Protein AF-Q8H0R9-F1 (afdb_monomer_lite)

Organism: Cynara cardunculus (NCBI:txid4265)

InterPro domains:
  IPR007856 Saposin-like type B, region 1 [PF05184] (68-104)
  IPR008138 Saposin B type, region 2 [PF03489] (5-38)
  IPR008139 Saposin B type domain [PS50015] (2-42)
  IPR008139 Saposin B type domain [PS50015] (65-107)
  IPR008373 Saposin [PR01797] (14-32)
  IPR008373 Saposin [PR01797] (66-88)
  IPR008373 Saposin [PR01797] (98-107)
  IPR011001 Saposin-like [SSF47862] (3-104)
  IPR051428 Sphingolipid Activators and Surfactant Proteins [PTHR11480] (3-104)

Struc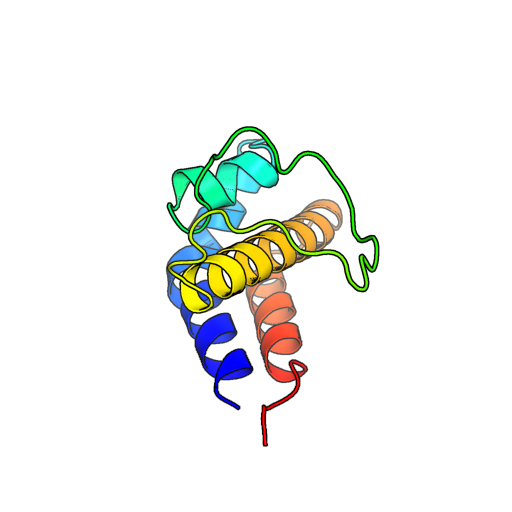ture (mmCIF, N/CA/C/O backbone):
data_AF-Q8H0R9-F1
#
_entry.id   AF-Q8H0R9-F1
#
loop_
_atom_site.group_PDB
_atom_site.id
_atom_site.type_symbol
_atom_site.label_atom_id
_atom_site.label_alt_id
_atom_site.label_comp_id
_atom_site.label_asym_id
_atom_site.label_entity_id
_atom_site.label_seq_id
_atom_site.pdbx_PDB_ins_code
_atom_site.Cartn_x
_atom_site.Cartn_y
_atom_site.Cartn_z
_atom_site.occupancy
_atom_site.B_iso_or_equiv
_atom_site.auth_seq_id
_atom_site.auth_comp_id
_atom_site.auth_asym_id
_atom_site.auth_atom_id
_atom_site.pdbx_PDB_model_num
ATOM 1 N N . GLY A 1 1 ? 15.433 -9.641 2.681 1.00 72.69 1 GLY A N 1
ATOM 2 C CA . GLY A 1 1 ? 16.256 -9.351 1.487 1.00 72.69 1 GLY A CA 1
ATOM 3 C C . GLY A 1 1 ? 16.029 -7.934 1.012 1.00 72.69 1 GLY A C 1
ATOM 4 O O . GLY A 1 1 ? 15.161 -7.266 1.564 1.00 72.69 1 GLY A O 1
ATOM 5 N N . VAL A 1 2 ? 16.779 -7.493 -0.003 1.00 79.25 2 VAL A N 1
ATOM 6 C CA . VAL A 1 2 ? 16.732 -6.112 -0.534 1.00 79.25 2 VAL A CA 1
ATOM 7 C C . VAL A 1 2 ? 15.305 -5.699 -0.922 1.00 79.25 2 VAL A C 1
ATOM 9 O O . VAL A 1 2 ? 14.844 -4.640 -0.509 1.00 79.25 2 VAL A O 1
ATOM 12 N N . MET A 1 3 ? 14.560 -6.600 -1.571 1.00 77.25 3 MET A N 1
ATOM 13 C CA . MET A 1 3 ? 13.159 -6.379 -1.963 1.00 77.25 3 MET A CA 1
ATOM 14 C C . MET A 1 3 ? 12.221 -6.119 -0.789 1.00 77.25 3 MET A C 1
ATOM 16 O O . MET A 1 3 ? 11.382 -5.225 -0.827 1.00 77.25 3 MET A O 1
ATOM 20 N N . SER A 1 4 ? 12.393 -6.874 0.295 1.00 85.81 4 SER A N 1
ATOM 21 C CA . SER A 1 4 ? 11.608 -6.681 1.514 1.00 85.81 4 SER A CA 1
ATOM 22 C C . SER A 1 4 ? 11.881 -5.305 2.124 1.00 85.81 4 SER A C 1
ATOM 24 O O . SER A 1 4 ? 10.946 -4.591 2.468 1.00 85.81 4 SER A O 1
ATOM 26 N N . GLN A 1 5 ? 13.149 -4.882 2.182 1.00 86.56 5 GLN A N 1
ATOM 27 C CA . GLN A 1 5 ? 13.520 -3.567 2.715 1.00 86.56 5 GLN A CA 1
ATOM 28 C C . GLN A 1 5 ? 12.981 -2.414 1.864 1.00 86.56 5 GLN A C 1
ATOM 30 O O . GLN A 1 5 ? 12.517 -1.416 2.413 1.00 86.56 5 GLN A O 1
ATOM 35 N N . GLN A 1 6 ? 13.014 -2.547 0.539 1.00 82.44 6 GLN A N 1
ATOM 36 C CA . GLN A 1 6 ? 12.460 -1.546 -0.370 1.00 82.44 6 GLN A CA 1
ATOM 37 C C . GLN A 1 6 ? 10.936 -1.444 -0.243 1.00 82.44 6 GLN A C 1
ATOM 39 O O . GLN A 1 6 ? 10.415 -0.334 -0.164 1.00 82.44 6 GLN A O 1
ATOM 44 N N . CYS A 1 7 ? 10.239 -2.578 -0.131 1.00 87.50 7 CYS A N 1
ATOM 45 C CA . CYS A 1 7 ? 8.800 -2.606 0.125 1.00 87.50 7 CYS A CA 1
ATOM 46 C C . CYS A 1 7 ? 8.455 -1.928 1.456 1.00 87.50 7 CYS A C 1
ATOM 48 O O . CYS A 1 7 ? 7.622 -1.026 1.470 1.00 87.50 7 CYS A O 1
ATOM 50 N N . LYS A 1 8 ? 9.150 -2.272 2.550 1.00 89.75 8 LYS A N 1
ATOM 51 C CA . LYS A 1 8 ? 8.944 -1.618 3.855 1.00 89.75 8 LYS A CA 1
ATOM 52 C C . LYS A 1 8 ? 9.191 -0.113 3.781 1.00 89.75 8 LYS A C 1
ATOM 54 O O . LYS A 1 8 ? 8.360 0.667 4.217 1.00 89.75 8 LYS A O 1
ATOM 59 N N . SER A 1 9 ? 10.267 0.301 3.112 1.00 88.94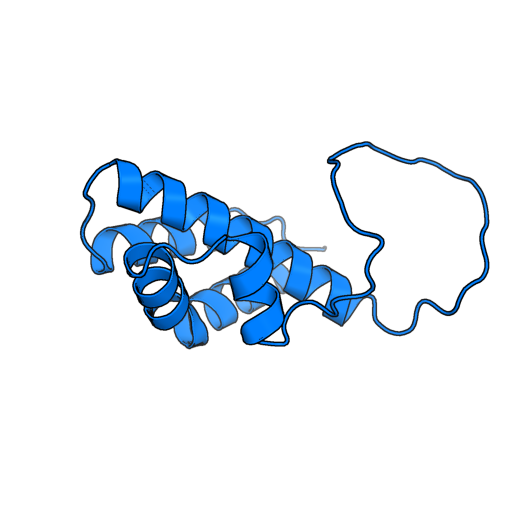 9 SER A N 1
ATOM 60 C CA . SER A 1 9 ? 10.582 1.724 2.920 1.00 88.94 9 SER A CA 1
ATOM 61 C C . SER A 1 9 ? 9.503 2.470 2.127 1.00 88.94 9 SER A C 1
ATOM 63 O O . SER A 1 9 ? 9.288 3.658 2.358 1.00 88.94 9 SER A O 1
ATOM 65 N N . LEU A 1 10 ? 8.844 1.799 1.178 1.00 87.00 10 LEU A N 1
ATOM 66 C CA . LEU A 1 10 ? 7.710 2.350 0.442 1.00 87.00 10 LEU A CA 1
ATOM 67 C C . LEU A 1 10 ? 6.483 2.457 1.352 1.00 87.00 10 LEU A C 1
ATOM 69 O O . LEU A 1 10 ? 5.878 3.519 1.412 1.00 87.00 10 LEU A O 1
ATOM 73 N N . VAL A 1 11 ? 6.146 1.407 2.102 1.00 90.88 11 VAL A N 1
ATOM 74 C CA . VAL A 1 11 ? 5.013 1.420 3.045 1.00 90.88 11 VAL A CA 1
ATOM 75 C C . VAL A 1 11 ? 5.187 2.505 4.109 1.00 90.88 11 VAL A C 1
ATOM 77 O O . VAL A 1 11 ? 4.255 3.267 4.350 1.00 90.88 11 VAL A O 1
ATOM 80 N N . ASP A 1 12 ? 6.385 2.637 4.671 1.00 91.06 12 ASP A N 1
ATOM 81 C CA . ASP A 1 12 ? 6.685 3.607 5.725 1.00 91.06 12 ASP A CA 1
ATOM 82 C C . ASP A 1 12 ? 6.606 5.055 5.223 1.00 91.06 12 ASP A C 1
ATOM 84 O O . ASP A 1 12 ? 6.084 5.930 5.912 1.00 91.06 12 ASP A O 1
ATOM 88 N N . GLN A 1 13 ? 7.112 5.329 4.016 1.00 89.81 13 GLN A N 1
ATOM 89 C CA . GLN A 1 13 ? 7.122 6.689 3.462 1.00 89.81 13 GLN A CA 1
ATOM 90 C C . GLN A 1 13 ? 5.792 7.090 2.828 1.00 89.81 13 GLN A C 1
ATOM 92 O O . GLN A 1 13 ? 5.426 8.264 2.847 1.00 89.81 13 GLN A O 1
ATOM 97 N N . TYR A 1 14 ? 5.096 6.132 2.222 1.00 91.06 14 TYR A N 1
ATOM 98 C CA . TYR A 1 14 ? 4.017 6.406 1.283 1.00 91.06 14 TYR A CA 1
ATOM 99 C C . TYR A 1 14 ? 2.689 5.759 1.664 1.00 91.06 14 TYR A C 1
ATOM 101 O O . TYR A 1 14 ? 1.656 6.188 1.155 1.00 91.06 14 TYR A O 1
ATOM 109 N N . GLY A 1 15 ? 2.680 4.774 2.566 1.00 91.56 15 GLY A N 1
ATOM 110 C CA . GLY A 1 15 ? 1.496 3.974 2.878 1.00 91.56 15 GLY A CA 1
ATOM 111 C C . GLY A 1 15 ? 0.311 4.805 3.356 1.00 91.56 15 GLY A C 1
ATOM 112 O O . GLY A 1 15 ? -0.802 4.608 2.878 1.00 91.56 15 GLY A O 1
ATOM 113 N N . LYS A 1 16 ? 0.551 5.807 4.209 1.00 93.94 16 LYS A N 1
ATOM 114 C CA . LYS A 1 16 ? -0.511 6.714 4.657 1.00 93.94 16 LYS A CA 1
ATOM 115 C C . LYS A 1 16 ? -1.106 7.525 3.505 1.00 93.94 16 LYS A C 1
ATOM 117 O O . LYS A 1 16 ? -2.318 7.535 3.325 1.00 93.94 16 LYS A O 1
ATOM 122 N N . SER A 1 17 ? -0.263 8.144 2.680 1.00 93.12 17 SER A N 1
ATOM 123 C CA . SER A 1 17 ? -0.727 8.912 1.519 1.00 93.12 17 SER A CA 1
ATOM 124 C C . SER A 1 17 ? -1.452 8.031 0.498 1.00 93.12 17 SER A C 1
ATOM 126 O O . SER A 1 17 ? -2.451 8.458 -0.071 1.00 93.12 17 SER A O 1
ATOM 128 N N . MET A 1 18 ? -0.996 6.791 0.290 1.00 93.25 18 MET A N 1
ATOM 129 C CA . MET A 1 18 ? -1.689 5.812 -0.555 1.00 93.25 18 MET A CA 1
ATOM 130 C C . MET A 1 18 ? -3.096 5.507 -0.029 1.00 93.25 18 MET A C 1
ATOM 132 O O . MET A 1 18 ? -4.043 5.491 -0.813 1.00 93.25 18 MET A O 1
ATOM 136 N N . ILE A 1 19 ? -3.255 5.318 1.285 1.00 94.38 19 ILE A N 1
ATOM 137 C CA . ILE A 1 19 ? -4.563 5.093 1.917 1.00 94.38 19 ILE A CA 1
ATOM 138 C C . ILE A 1 19 ? -5.459 6.329 1.776 1.0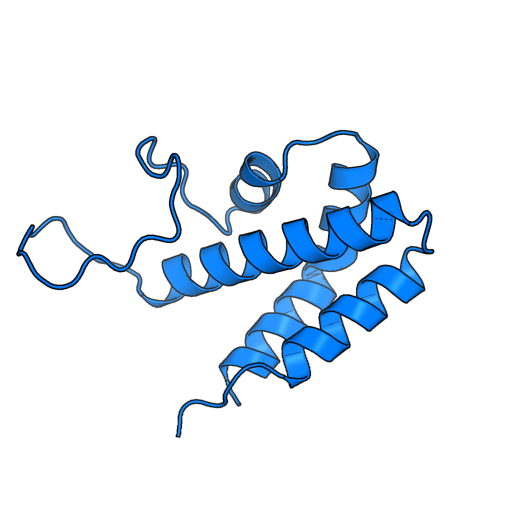0 94.38 19 ILE A C 1
ATOM 140 O O . ILE A 1 19 ? -6.605 6.194 1.358 1.00 94.38 19 ILE A O 1
ATOM 144 N N . GLU A 1 20 ? -4.951 7.528 2.061 1.00 93.69 20 GLU A N 1
ATOM 145 C CA . GLU A 1 20 ? -5.714 8.781 1.938 1.00 93.69 20 GLU A CA 1
ATOM 146 C C . GLU A 1 20 ? -6.206 9.029 0.501 1.00 93.69 20 GLU A C 1
ATOM 148 O O . GLU A 1 20 ? -7.363 9.411 0.294 1.00 93.69 20 GLU A O 1
ATOM 153 N N . MET A 1 21 ? -5.366 8.758 -0.504 1.00 92.19 21 MET A N 1
ATOM 154 C CA . MET A 1 21 ? -5.756 8.852 -1.915 1.00 92.19 21 MET A CA 1
ATOM 155 C C . MET A 1 21 ? -6.807 7.797 -2.288 1.00 92.19 21 MET A C 1
ATOM 157 O O . MET A 1 21 ? -7.791 8.124 -2.949 1.00 92.19 21 MET A O 1
ATOM 161 N N . LEU A 1 22 ? -6.662 6.555 -1.813 1.00 91.81 22 LEU A N 1
ATOM 162 C CA . LEU A 1 22 ? -7.665 5.502 -2.022 1.00 91.81 22 LEU A CA 1
ATOM 163 C C . LEU A 1 22 ? -9.017 5.842 -1.374 1.00 91.81 22 LEU A C 1
ATOM 165 O O . LEU A 1 22 ? -10.062 5.568 -1.964 1.00 91.81 22 LEU A O 1
ATOM 169 N N . LEU A 1 23 ? -9.009 6.449 -0.183 1.00 91.75 23 LEU A N 1
ATOM 170 C CA . LEU A 1 23 ? -10.217 6.929 0.498 1.00 91.75 23 LEU A CA 1
ATOM 171 C C . LEU A 1 23 ? -10.855 8.127 -0.216 1.00 91.75 23 LEU A C 1
ATOM 173 O O . LEU A 1 23 ? -12.065 8.312 -0.131 1.00 91.75 23 LEU A O 1
ATOM 177 N N . SER A 1 24 ? -10.059 8.901 -0.954 1.00 92.62 24 SER A N 1
ATOM 178 C CA . SER A 1 24 ? -10.522 9.996 -1.817 1.00 92.62 24 SER A CA 1
ATOM 179 C C . SER A 1 24 ? -11.023 9.511 -3.188 1.00 92.62 24 SER A C 1
ATOM 181 O O . SER A 1 24 ? -11.149 10.310 -4.114 1.00 92.62 24 SER A O 1
ATOM 183 N N . GLU A 1 25 ? -11.295 8.207 -3.323 1.00 86.56 25 GLU A N 1
ATOM 184 C CA . GLU A 1 25 ? -11.761 7.541 -4.548 1.00 86.56 25 GLU A CA 1
ATOM 185 C C . GLU A 1 25 ? -10.786 7.646 -5.733 1.00 86.56 25 GLU A C 1
ATOM 187 O O . GLU A 1 25 ? -11.175 7.546 -6.902 1.00 86.56 25 GLU A O 1
ATOM 192 N N . GLU A 1 26 ? -9.490 7.813 -5.457 1.00 87.00 26 GLU A N 1
ATOM 193 C CA . GLU A 1 26 ? -8.489 7.842 -6.511 1.00 87.00 26 GLU A CA 1
ATOM 194 C C . GLU A 1 26 ? -8.238 6.445 -7.105 1.00 87.00 26 GLU A C 1
ATOM 196 O O . GLU A 1 26 ? -8.192 5.425 -6.412 1.00 87.00 26 GLU A O 1
ATOM 201 N N . GLN A 1 27 ? -8.063 6.393 -8.429 1.00 80.75 27 GLN A N 1
ATOM 202 C CA . GLN A 1 27 ? -7.783 5.149 -9.142 1.00 80.75 27 GLN A CA 1
ATOM 203 C C . GLN A 1 27 ? -6.375 4.623 -8.810 1.00 80.75 27 GLN A C 1
ATOM 205 O O . GLN A 1 27 ? -5.406 5.372 -8.964 1.00 80.75 27 GLN A O 1
ATOM 210 N N . PRO A 1 28 ? -6.230 3.330 -8.459 1.00 77.44 28 PRO A N 1
ATOM 211 C CA . PRO A 1 28 ? -4.950 2.718 -8.110 1.00 77.44 28 PRO A CA 1
ATOM 212 C C . PRO A 1 28 ? -3.792 2.974 -9.085 1.00 77.44 28 PRO A C 1
ATOM 214 O O . PRO A 1 28 ? -2.658 3.197 -8.664 1.00 77.44 28 PRO A O 1
ATOM 217 N N . GLU A 1 29 ? -4.076 2.985 -10.389 1.00 73.44 29 GLU A N 1
ATOM 218 C CA . GLU A 1 29 ? -3.081 3.216 -11.448 1.00 73.44 29 GLU A CA 1
ATOM 219 C C . GLU A 1 29 ? -2.532 4.653 -11.438 1.00 73.44 29 GLU A C 1
ATOM 221 O O . GLU A 1 29 ? -1.371 4.903 -11.783 1.00 73.44 29 GLU A O 1
ATOM 226 N N . LYS A 1 30 ? -3.361 5.615 -11.016 1.00 84.81 30 LYS A N 1
ATOM 227 C CA . LYS A 1 30 ? -2.979 7.027 -10.936 1.00 84.81 30 LYS A CA 1
ATOM 228 C C . LYS A 1 30 ? -2.129 7.302 -9.709 1.00 84.81 30 LYS A C 1
ATOM 230 O O . LYS A 1 30 ? -1.143 8.019 -9.846 1.00 84.81 30 LYS A O 1
ATOM 235 N N . ILE A 1 31 ? -2.429 6.659 -8.581 1.00 89.12 31 ILE A N 1
ATOM 236 C CA . ILE A 1 31 ? -1.712 6.843 -7.314 1.00 89.12 31 ILE A CA 1
ATOM 237 C C . ILE A 1 31 ? -0.204 6.653 -7.511 1.00 89.12 31 ILE A C 1
ATOM 239 O O . ILE A 1 31 ? 0.579 7.569 -7.271 1.00 89.12 31 ILE A O 1
ATOM 243 N N . CYS A 1 32 ? 0.224 5.515 -8.062 1.00 87.94 32 CYS A N 1
ATOM 244 C CA . CYS A 1 32 ? 1.653 5.238 -8.252 1.00 87.94 32 CYS A CA 1
ATOM 245 C C . CYS A 1 32 ? 2.360 6.220 -9.191 1.00 87.94 32 CYS A C 1
ATOM 247 O O . CYS A 1 32 ? 3.560 6.478 -9.063 1.00 87.94 32 CYS A O 1
ATOM 249 N N . SER A 1 33 ? 1.607 6.805 -10.111 1.00 86.12 33 SER A N 1
ATOM 250 C CA . SER A 1 33 ? 2.105 7.771 -11.081 1.00 86.12 33 SER A CA 1
ATOM 251 C C . SER A 1 33 ? 2.187 9.180 -10.495 1.00 86.12 33 SER A C 1
ATOM 253 O O . SER A 1 33 ? 3.180 9.877 -10.705 1.00 86.12 33 SER A O 1
ATOM 255 N N . GLN A 1 34 ? 1.201 9.581 -9.686 1.00 84.81 34 GLN A N 1
ATOM 256 C CA . GLN A 1 34 ? 1.235 10.832 -8.920 1.00 84.81 34 GLN A CA 1
ATOM 257 C C . GLN A 1 34 ? 2.410 10.858 -7.942 1.00 84.81 34 GLN A C 1
ATOM 259 O O . GLN A 1 34 ? 3.084 11.877 -7.784 1.00 84.81 34 GLN A O 1
ATOM 264 N N . MET A 1 35 ? 2.713 9.704 -7.352 1.00 83.56 35 MET A N 1
ATOM 265 C CA . MET A 1 35 ? 3.854 9.521 -6.457 1.00 83.56 35 MET A CA 1
ATOM 266 C C . MET A 1 35 ? 5.194 9.434 -7.199 1.00 83.56 35 MET A C 1
ATOM 268 O O . MET A 1 35 ? 6.237 9.308 -6.560 1.00 83.56 35 MET A O 1
ATOM 272 N N . LYS A 1 36 ? 5.181 9.522 -8.540 1.00 83.75 36 LYS A N 1
ATOM 273 C CA . LYS A 1 36 ? 6.351 9.402 -9.425 1.00 83.75 36 LYS A CA 1
ATOM 274 C C . LYS A 1 36 ? 7.116 8.084 -9.249 1.00 83.75 36 LYS A C 1
ATOM 276 O O . LYS A 1 36 ? 8.305 8.014 -9.555 1.00 83.75 36 LYS A O 1
ATOM 281 N N . LEU A 1 37 ? 6.431 7.052 -8.752 1.00 81.38 37 LEU A N 1
ATOM 282 C CA . LEU A 1 37 ? 6.958 5.693 -8.624 1.00 81.38 37 LEU A CA 1
ATOM 283 C C . LEU A 1 37 ? 6.805 4.926 -9.939 1.00 81.38 37 LEU A C 1
ATOM 285 O O . LEU A 1 37 ? 7.628 4.070 -10.237 1.00 81.38 37 LEU A O 1
ATOM 289 N N . CYS A 1 38 ? 5.789 5.274 -10.729 1.00 81.38 38 CYS A N 1
ATOM 290 C CA . CYS A 1 38 ? 5.603 4.821 -12.100 1.00 81.38 38 CYS A CA 1
ATOM 291 C C . CYS A 1 38 ? 5.753 5.993 -13.074 1.00 81.38 38 CYS A C 1
ATOM 293 O O . CYS A 1 38 ? 5.235 7.088 -12.838 1.00 81.38 38 CYS A O 1
ATOM 295 N N . SER A 1 39 ? 6.412 5.747 -14.203 1.00 74.00 39 SER A N 1
ATOM 296 C CA . SER A 1 39 ? 6.358 6.650 -15.352 1.00 74.00 39 SER A CA 1
ATOM 297 C C . SER A 1 39 ? 5.097 6.340 -16.158 1.00 74.00 39 SER A C 1
ATOM 299 O O . SER A 1 39 ? 4.901 5.202 -16.577 1.00 74.00 39 SER A O 1
ATOM 301 N N . PHE A 1 40 ? 4.241 7.341 -16.379 1.00 58.62 40 PHE A N 1
ATOM 302 C CA . PHE A 1 40 ? 3.087 7.232 -17.278 1.00 58.62 40 PHE A CA 1
ATOM 303 C C . PHE A 1 40 ? 3.586 7.263 -18.730 1.00 58.62 40 PHE A C 1
ATOM 305 O O . PHE A 1 40 ? 3.467 8.270 -19.423 1.00 58.62 40 PHE A O 1
ATOM 312 N N . ASP A 1 41 ? 4.216 6.184 -19.186 1.00 48.56 41 ASP A N 1
ATOM 313 C CA . ASP A 1 41 ? 4.340 5.941 -20.620 1.00 48.56 41 ASP A CA 1
ATOM 314 C C . ASP A 1 41 ? 3.032 5.249 -21.003 1.00 48.56 41 ASP A C 1
ATOM 316 O O . ASP A 1 41 ? 2.725 4.198 -20.444 1.00 48.56 41 ASP A O 1
ATOM 320 N N . GLY A 1 42 ? 2.188 5.889 -21.817 1.00 46.44 42 GLY A N 1
ATOM 321 C CA . GLY A 1 42 ? 0.785 5.517 -22.077 1.00 46.44 42 GLY A CA 1
ATOM 322 C C . GLY A 1 42 ? 0.566 4.174 -22.793 1.00 46.44 42 GLY A C 1
ATOM 323 O O . GLY A 1 42 ? -0.241 4.095 -23.713 1.00 46.44 42 GLY A O 1
ATOM 324 N N . SER A 1 43 ? 1.302 3.132 -22.409 1.00 45.69 43 SER A N 1
ATOM 325 C CA . SER A 1 43 ? 1.346 1.804 -23.010 1.00 45.69 43 SER A CA 1
ATOM 326 C C . SER A 1 43 ? 1.310 0.651 -22.001 1.00 45.69 43 SER A C 1
ATOM 328 O O . SER A 1 43 ? 1.417 -0.492 -22.425 1.00 45.69 43 SER A O 1
ATOM 330 N N . HIS A 1 44 ? 1.160 0.900 -20.697 1.00 45.78 44 HIS A N 1
ATOM 331 C CA . HIS A 1 44 ? 0.974 -0.171 -19.705 1.00 45.78 44 HIS A CA 1
ATOM 332 C C . HIS A 1 44 ? -0.476 -0.237 -19.215 1.00 45.78 44 HIS A C 1
ATOM 334 O O . HIS A 1 44 ? -0.773 -0.154 -18.027 1.00 45.78 44 HIS A O 1
ATOM 340 N N . ASP A 1 45 ? -1.384 -0.391 -20.177 1.00 40.56 45 ASP A N 1
ATOM 341 C CA . ASP A 1 45 ? -2.742 -0.860 -19.929 1.00 40.56 45 ASP A CA 1
ATOM 342 C C . ASP A 1 45 ? -2.702 -2.393 -19.948 1.00 40.56 45 ASP A C 1
ATOM 344 O O . ASP A 1 45 ? -2.489 -3.007 -20.990 1.00 40.56 45 ASP A O 1
ATOM 348 N N . THR A 1 46 ? -2.859 -2.997 -18.771 1.00 51.16 46 THR A N 1
ATOM 349 C CA . THR A 1 46 ? -3.091 -4.430 -18.530 1.00 51.16 46 THR A CA 1
ATOM 350 C C . THR A 1 46 ? -2.074 -5.419 -19.120 1.00 51.16 46 THR A C 1
ATOM 352 O O . THR A 1 46 ? -2.011 -5.680 -20.314 1.00 51.16 46 THR A O 1
ATOM 355 N N . SER A 1 47 ? -1.365 -6.133 -18.251 1.00 39.44 47 SER A N 1
ATOM 356 C CA . SER A 1 47 ? -1.711 -7.532 -17.982 1.00 39.44 47 SER A CA 1
ATOM 357 C C . SER A 1 47 ? -0.563 -8.231 -17.264 1.00 39.44 47 SER A C 1
ATOM 359 O O . SER A 1 47 ? 0.592 -8.182 -17.680 1.00 39.44 47 SER A O 1
ATOM 361 N N . MET A 1 48 ? -0.910 -8.960 -16.208 1.00 44.75 48 MET A N 1
ATOM 362 C CA . MET A 1 48 ? -0.136 -10.114 -15.775 1.00 44.75 48 MET A CA 1
ATOM 363 C C . MET A 1 48 ? -0.166 -11.156 -16.905 1.00 44.75 48 MET A C 1
ATOM 365 O O . MET A 1 48 ? -0.957 -12.094 -16.859 1.00 44.75 48 MET A O 1
ATOM 369 N N . ILE A 1 49 ? 0.657 -11.004 -17.940 1.00 40.41 49 ILE A N 1
ATOM 370 C CA . ILE A 1 49 ? 0.934 -12.087 -18.883 1.00 40.41 49 ILE A CA 1
ATOM 371 C C . ILE A 1 49 ? 2.441 -12.205 -19.001 1.00 40.41 49 ILE A C 1
ATOM 373 O O . ILE A 1 49 ? 3.156 -11.278 -19.361 1.00 40.41 49 ILE A O 1
ATOM 377 N N . ILE A 1 50 ? 2.894 -13.397 -18.643 1.00 49.34 50 ILE A N 1
ATOM 378 C CA . ILE A 1 50 ? 4.196 -13.954 -18.961 1.00 49.34 50 ILE A CA 1
ATOM 379 C C . ILE A 1 50 ? 4.453 -13.709 -20.452 1.00 49.34 50 ILE A C 1
ATOM 381 O O . ILE A 1 50 ? 3.928 -14.438 -21.289 1.00 49.34 50 ILE A O 1
ATOM 385 N N . GLU A 1 51 ? 5.256 -12.705 -20.793 1.00 35.19 51 GLU A N 1
ATOM 386 C CA . GLU A 1 51 ? 5.795 -12.564 -22.144 1.00 35.19 51 GLU A CA 1
ATOM 387 C C . GLU A 1 51 ? 7.276 -12.929 -22.125 1.00 35.19 51 GLU A C 1
ATOM 389 O O . GLU A 1 51 ? 8.198 -12.129 -21.963 1.00 35.19 51 GLU A O 1
ATOM 394 N N . SER A 1 52 ? 7.475 -14.238 -22.235 1.00 45.12 52 SER A N 1
ATOM 395 C CA . SER A 1 52 ? 8.706 -14.846 -22.694 1.00 45.12 52 SER A CA 1
ATOM 396 C C . SER A 1 52 ? 9.061 -14.319 -24.090 1.00 45.12 52 SER A C 1
ATOM 398 O O . SER A 1 52 ? 8.249 -14.433 -25.003 1.00 45.12 52 SER A O 1
ATOM 400 N N . VAL A 1 53 ? 10.304 -13.839 -24.231 1.00 58.72 53 VAL A N 1
ATOM 401 C CA . VAL A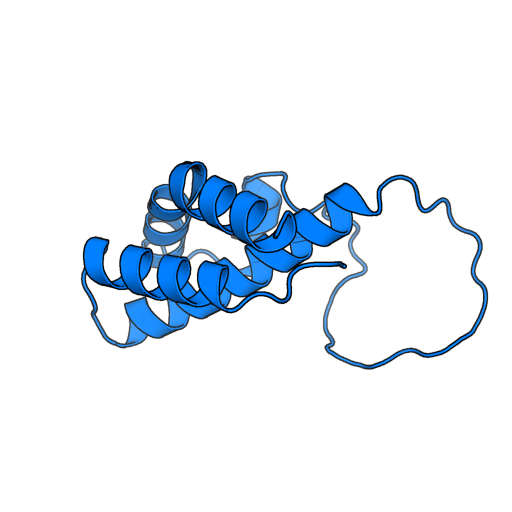 1 53 ? 11.111 -13.749 -25.467 1.00 58.72 53 VAL A CA 1
ATOM 402 C C . VAL A 1 53 ? 10.400 -13.246 -26.730 1.00 58.72 53 VAL A C 1
ATOM 404 O O . VAL A 1 53 ? 9.911 -14.075 -27.479 1.00 58.72 53 VAL A O 1
ATOM 407 N N . VAL A 1 54 ? 10.519 -11.947 -27.059 1.00 46.03 54 VAL A N 1
ATOM 408 C CA . VAL A 1 54 ? 11.147 -11.469 -28.318 1.00 46.03 54 VAL A CA 1
ATOM 409 C C . VAL A 1 54 ? 11.629 -10.015 -28.159 1.00 46.03 54 VAL A C 1
ATOM 411 O O . VAL A 1 54 ? 10.932 -9.147 -27.645 1.00 46.03 54 VAL A O 1
ATOM 414 N N . ASP A 1 55 ? 12.848 -9.779 -28.627 1.00 48.38 55 ASP A N 1
ATOM 415 C CA . ASP A 1 55 ? 13.576 -8.520 -28.771 1.00 48.38 55 ASP A CA 1
ATOM 416 C C . ASP A 1 55 ? 12.735 -7.313 -29.249 1.00 48.38 55 ASP A C 1
ATOM 418 O O . ASP A 1 55 ? 12.227 -7.309 -30.371 1.00 48.38 55 ASP A O 1
ATOM 422 N N . LYS A 1 56 ? 12.663 -6.249 -28.433 1.00 37.69 56 LYS A N 1
ATOM 423 C CA . LYS A 1 56 ? 12.572 -4.862 -28.919 1.00 37.69 56 LYS A CA 1
ATOM 424 C C . LYS A 1 56 ? 13.418 -3.941 -28.050 1.00 37.69 56 LYS A C 1
ATOM 426 O O . LYS A 1 56 ? 13.003 -3.435 -27.011 1.00 37.69 56 LYS A O 1
ATOM 431 N N . SER A 1 57 ? 14.621 -3.714 -28.548 1.00 46.72 57 SER A N 1
ATOM 432 C CA . SER A 1 57 ? 15.459 -2.536 -28.343 1.00 46.72 57 SER A CA 1
ATOM 433 C C . SER A 1 57 ? 14.671 -1.208 -28.355 1.00 46.72 57 SER A C 1
ATOM 435 O O . SER A 1 57 ? 14.571 -0.508 -29.360 1.00 46.72 57 SER A O 1
ATOM 437 N N . LYS A 1 58 ? 14.144 -0.814 -27.195 1.00 37.88 58 LYS A N 1
ATOM 438 C CA . LYS A 1 58 ? 13.902 0.583 -26.811 1.00 37.88 58 LYS A CA 1
ATOM 439 C C . LYS A 1 58 ? 14.403 0.736 -25.382 1.00 37.88 58 LYS A C 1
ATOM 441 O O . LYS A 1 58 ? 14.147 -0.126 -24.550 1.00 37.88 58 LYS A O 1
ATOM 446 N N . GLY A 1 59 ? 15.237 1.746 -25.154 1.00 38.41 59 GLY A N 1
ATOM 447 C CA . GLY A 1 59 ? 16.158 1.821 -24.023 1.00 38.41 59 GLY A CA 1
ATOM 448 C C . GLY A 1 59 ? 15.522 1.508 -22.669 1.00 38.41 59 GLY A C 1
ATOM 449 O O . GLY A 1 59 ? 14.890 2.366 -22.067 1.00 38.41 59 GLY A O 1
ATOM 450 N N . LYS A 1 60 ? 15.774 0.295 -22.162 1.00 42.38 60 LYS A N 1
ATOM 451 C CA . LYS A 1 60 ? 15.595 -0.072 -20.754 1.00 42.38 60 LYS A CA 1
ATOM 452 C C . LYS A 1 60 ? 16.691 0.596 -19.927 1.00 42.38 60 LYS A C 1
ATOM 454 O O . LYS A 1 60 ? 17.618 -0.056 -19.456 1.00 42.38 60 LYS A O 1
ATOM 459 N N . SER A 1 61 ? 16.617 1.909 -19.758 1.00 43.59 61 SER A N 1
ATOM 460 C CA . SER A 1 61 ? 17.197 2.503 -18.561 1.00 43.59 61 SER A CA 1
ATOM 461 C C . SER A 1 61 ? 16.174 2.325 -17.445 1.00 43.59 61 SER A C 1
ATOM 463 O O . SER A 1 61 ? 15.090 2.894 -17.545 1.00 43.59 61 SER A O 1
ATOM 465 N N . SER A 1 62 ? 16.553 1.591 -16.393 1.00 46.19 62 SER A N 1
ATOM 466 C CA . SER A 1 62 ? 15.921 1.555 -15.056 1.00 46.19 62 SER A CA 1
ATOM 467 C C . SER A 1 62 ? 15.163 0.275 -14.681 1.00 46.19 62 SER A C 1
ATOM 469 O O . SER A 1 62 ? 13.974 0.320 -14.392 1.00 46.19 62 SER A O 1
ATOM 471 N N . GLY A 1 63 ? 15.874 -0.850 -14.532 1.00 52.44 63 GLY A N 1
ATOM 472 C CA . GLY A 1 63 ? 15.330 -2.021 -13.820 1.00 52.44 63 GLY A CA 1
ATOM 473 C C . GLY A 1 63 ? 14.842 -1.705 -12.393 1.00 52.44 63 GLY A C 1
ATOM 474 O O . GLY A 1 63 ? 13.906 -2.328 -11.921 1.00 52.44 63 GLY A O 1
ATOM 475 N N . LEU A 1 64 ? 15.402 -0.675 -11.743 1.00 52.47 64 LEU A N 1
ATOM 476 C CA . LEU A 1 64 ? 15.006 -0.229 -10.398 1.00 52.47 64 LEU A CA 1
ATOM 477 C C . LEU A 1 64 ? 13.685 0.570 -10.371 1.00 52.47 64 LEU A C 1
ATOM 479 O O . LEU A 1 64 ? 12.942 0.513 -9.395 1.00 52.47 64 LEU A O 1
ATOM 483 N N . HIS A 1 65 ? 13.402 1.355 -11.418 1.00 60.75 65 HIS A N 1
ATOM 484 C CA . HIS A 1 65 ? 12.189 2.185 -11.476 1.00 60.75 65 HIS A CA 1
ATOM 485 C C . HIS A 1 65 ? 10.962 1.330 -11.812 1.00 60.75 65 HIS A C 1
ATOM 487 O O . HIS A 1 65 ? 9.894 1.529 -11.245 1.00 60.75 65 HIS A O 1
ATOM 493 N N . ASP A 1 66 ? 11.149 0.322 -12.665 1.00 70.62 66 ASP A N 1
ATOM 494 C CA . ASP A 1 66 ? 10.131 -0.682 -12.990 1.00 70.62 66 ASP A CA 1
ATOM 495 C C . ASP A 1 66 ? 9.761 -1.541 -11.761 1.00 70.62 66 ASP A C 1
ATOM 497 O O . ASP A 1 66 ? 8.590 -1.812 -11.491 1.00 70.62 66 ASP A O 1
ATOM 501 N N . GLU A 1 67 ? 10.756 -1.878 -10.937 1.00 76.44 67 GLU A N 1
ATOM 502 C CA . GLU A 1 67 ? 10.585 -2.633 -9.690 1.00 76.44 67 GLU A CA 1
ATOM 503 C C . GLU A 1 67 ? 9.828 -1.836 -8.611 1.00 76.44 67 GLU A C 1
ATOM 505 O O . GLU A 1 67 ? 8.894 -2.351 -7.993 1.00 76.44 67 GLU A O 1
ATOM 510 N N . MET A 1 68 ? 10.159 -0.552 -8.428 1.00 77.56 68 MET A N 1
ATOM 511 C CA . MET A 1 68 ? 9.436 0.347 -7.514 1.00 77.56 68 MET A CA 1
ATOM 512 C C . MET A 1 68 ? 8.001 0.626 -7.973 1.00 77.56 68 MET A C 1
ATOM 514 O O . MET A 1 68 ? 7.089 0.655 -7.143 1.00 77.56 68 MET A O 1
ATOM 518 N N . CYS A 1 69 ? 7.785 0.778 -9.281 1.00 83.12 69 CYS A N 1
ATOM 519 C CA . CYS A 1 69 ? 6.448 0.902 -9.855 1.00 83.12 69 CYS A CA 1
ATOM 520 C C . CYS A 1 69 ? 5.606 -0.348 -9.565 1.00 83.12 69 CYS A C 1
ATOM 522 O O . CYS A 1 69 ? 4.494 -0.253 -9.041 1.00 83.12 69 CYS A O 1
ATOM 524 N N . THR A 1 70 ? 6.178 -1.525 -9.818 1.00 82.69 70 THR A N 1
ATOM 525 C CA . THR A 1 70 ? 5.540 -2.822 -9.574 1.00 82.69 70 THR A CA 1
ATOM 526 C C . THR A 1 70 ? 5.183 -3.013 -8.094 1.00 82.69 70 THR A C 1
ATOM 528 O O . THR A 1 70 ? 4.067 -3.428 -7.769 1.00 82.69 70 THR A O 1
ATOM 531 N N . MET A 1 71 ? 6.084 -2.649 -7.173 1.00 83.12 71 MET A N 1
ATOM 532 C CA . MET A 1 71 ? 5.801 -2.677 -5.732 1.00 83.12 71 MET A CA 1
ATOM 533 C C . MET A 1 71 ? 4.690 -1.705 -5.335 1.00 83.12 71 MET A C 1
ATOM 535 O O . MET A 1 71 ? 3.822 -2.074 -4.545 1.00 83.12 71 MET A O 1
ATOM 539 N N . CYS A 1 72 ? 4.677 -0.495 -5.900 1.00 87.81 72 CYS A N 1
ATOM 540 C CA . CYS A 1 72 ? 3.598 0.453 -5.657 1.00 87.81 72 CYS A CA 1
ATOM 541 C C . CYS A 1 72 ? 2.245 -0.112 -6.104 1.00 87.81 72 CYS A C 1
ATOM 543 O O . CYS A 1 72 ? 1.295 -0.107 -5.323 1.00 87.81 72 CYS A O 1
ATOM 545 N N . GLN A 1 73 ? 2.158 -0.652 -7.324 1.00 86.81 73 GLN A N 1
ATOM 546 C CA . GLN A 1 73 ? 0.909 -1.211 -7.848 1.00 86.81 73 GLN A CA 1
ATOM 547 C C . GLN A 1 73 ? 0.379 -2.339 -6.957 1.00 86.81 73 GLN A C 1
ATOM 549 O O . GLN A 1 73 ? -0.805 -2.358 -6.618 1.00 86.81 73 GLN A O 1
ATOM 554 N N . MET A 1 74 ? 1.259 -3.241 -6.515 1.00 85.56 74 MET A N 1
ATOM 555 C CA . MET A 1 74 ? 0.889 -4.289 -5.563 1.00 85.56 74 MET A CA 1
ATOM 556 C C . MET A 1 74 ?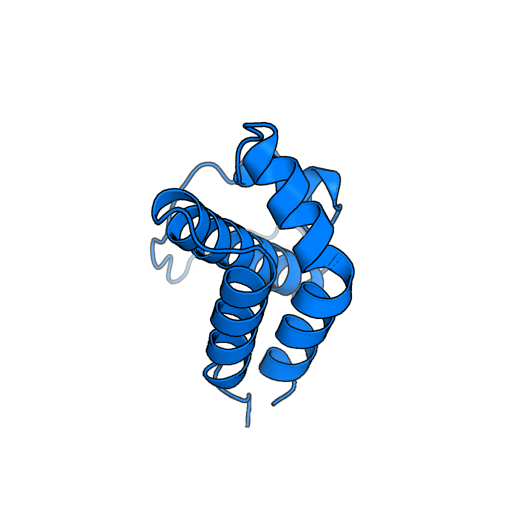 0.403 -3.716 -4.229 1.00 85.56 74 MET A C 1
ATOM 558 O O . MET A 1 74 ? -0.661 -4.113 -3.752 1.00 85.56 74 MET A O 1
ATOM 562 N N . ALA A 1 75 ? 1.140 -2.764 -3.648 1.00 89.88 75 ALA A N 1
ATOM 563 C CA . ALA A 1 75 ? 0.784 -2.143 -2.376 1.00 89.88 75 ALA A CA 1
ATOM 564 C C . ALA A 1 75 ? -0.593 -1.471 -2.441 1.00 89.88 75 ALA A C 1
ATOM 566 O O . ALA A 1 75 ? -1.432 -1.718 -1.577 1.00 89.88 75 ALA A O 1
ATOM 567 N N . VAL A 1 76 ? -0.863 -0.700 -3.495 1.00 91.44 76 VAL A N 1
ATOM 568 C CA . VAL A 1 76 ? -2.144 -0.009 -3.674 1.00 91.44 76 VAL A CA 1
ATOM 569 C C . VAL A 1 76 ? -3.303 -1.004 -3.806 1.00 91.44 76 VAL A C 1
ATOM 571 O O . VAL A 1 76 ? -4.343 -0.814 -3.175 1.00 91.44 76 VAL A O 1
ATOM 574 N N . VAL A 1 77 ? -3.128 -2.107 -4.544 1.00 90.75 77 VAL A N 1
ATOM 575 C CA . VAL A 1 77 ? -4.146 -3.172 -4.642 1.00 90.75 77 VAL A CA 1
ATOM 576 C C . VAL A 1 77 ? -4.390 -3.840 -3.284 1.00 90.75 77 VAL A C 1
ATOM 578 O O . VAL A 1 77 ? -5.540 -4.065 -2.894 1.00 90.75 77 VAL A O 1
ATOM 581 N N . TRP A 1 78 ? -3.328 -4.140 -2.534 1.00 91.50 78 TRP A N 1
ATOM 582 C CA . TRP A 1 78 ? -3.439 -4.740 -1.203 1.00 91.50 78 TRP A CA 1
ATOM 583 C C . TRP A 1 78 ? -4.132 -3.811 -0.204 1.00 91.50 78 TRP A C 1
ATOM 585 O O . TRP A 1 78 ? -5.008 -4.267 0.532 1.00 91.50 78 TRP A O 1
ATOM 595 N N . MET A 1 79 ? -3.797 -2.519 -0.216 1.00 93.94 79 MET A N 1
ATOM 596 C CA . MET A 1 79 ? -4.452 -1.505 0.612 1.00 93.94 79 MET A CA 1
ATOM 597 C C . MET A 1 79 ? -5.925 -1.361 0.240 1.00 93.94 79 MET A C 1
ATOM 599 O O . MET A 1 79 ? -6.783 -1.405 1.118 1.00 93.94 79 MET A O 1
ATOM 603 N N . GLN A 1 80 ? -6.243 -1.288 -1.056 1.00 91.75 80 GLN A N 1
ATOM 604 C CA . GLN A 1 80 ? -7.622 -1.185 -1.530 1.00 91.75 80 GLN A CA 1
ATOM 605 C C . GLN A 1 80 ? -8.475 -2.373 -1.061 1.00 91.75 80 GLN A C 1
ATOM 607 O O . GLN A 1 80 ? -9.632 -2.195 -0.676 1.00 91.75 80 GLN A O 1
ATOM 612 N N . ASN A 1 81 ? -7.911 -3.583 -1.049 1.00 93.38 81 ASN A N 1
ATOM 613 C CA . A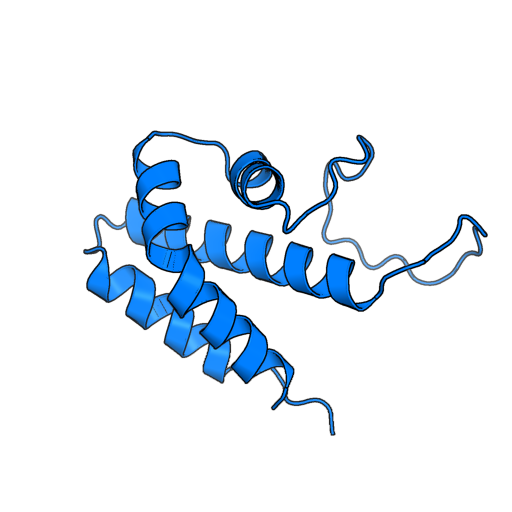SN A 1 81 ? -8.604 -4.767 -0.547 1.00 93.38 81 ASN A CA 1
ATOM 614 C C . ASN A 1 81 ? -8.931 -4.684 0.956 1.00 93.38 81 ASN A C 1
ATOM 616 O O . ASN A 1 81 ? -9.984 -5.161 1.376 1.00 93.38 81 ASN A O 1
ATOM 620 N N . GLN A 1 82 ? -8.051 -4.091 1.765 1.00 94.94 82 GLN A N 1
ATOM 621 C CA . GLN A 1 82 ? -8.290 -3.897 3.200 1.00 94.94 82 GLN A CA 1
ATOM 622 C C . GLN A 1 82 ? -9.265 -2.736 3.465 1.00 94.94 82 GLN A C 1
ATOM 624 O O . GLN A 1 82 ? -10.161 -2.861 4.295 1.00 94.94 82 GLN A O 1
ATOM 629 N N . ILE A 1 83 ? -9.190 -1.653 2.683 1.00 93.56 83 ILE A N 1
ATOM 630 C CA . ILE A 1 83 ? -10.156 -0.541 2.746 1.00 93.56 83 ILE A CA 1
ATOM 631 C C . ILE A 1 83 ? -11.576 -1.036 2.447 1.00 93.56 83 ILE A C 1
ATOM 633 O O . ILE A 1 83 ? -12.515 -0.687 3.156 1.00 93.56 83 ILE A O 1
ATOM 637 N N . ARG A 1 84 ? -11.748 -1.918 1.452 1.00 92.62 84 ARG A N 1
ATOM 638 C CA . ARG A 1 84 ? -13.051 -2.547 1.151 1.00 92.62 84 ARG A CA 1
ATOM 639 C C . ARG A 1 84 ? -13.600 -3.402 2.297 1.00 92.62 84 ARG A C 1
ATOM 641 O O . ARG A 1 84 ? -14.803 -3.643 2.341 1.00 92.62 84 ARG A O 1
ATOM 648 N N . GLN A 1 85 ? -12.739 -3.858 3.202 1.00 95.12 85 GLN A N 1
ATOM 649 C CA . GLN A 1 85 ? -13.124 -4.584 4.412 1.00 95.12 85 GLN A CA 1
ATOM 650 C C . GLN A 1 85 ? -13.397 -3.648 5.602 1.00 95.12 85 GLN A C 1
ATOM 652 O O . GLN A 1 85 ? -13.697 -4.132 6.688 1.00 95.12 85 GLN A O 1
ATOM 657 N N . ASN A 1 86 ? -13.364 -2.324 5.394 1.00 94.44 86 ASN A N 1
ATOM 658 C CA . ASN A 1 86 ? -13.504 -1.300 6.434 1.00 94.44 86 ASN A CA 1
ATOM 659 C C . ASN A 1 86 ? -12.476 -1.451 7.568 1.00 94.44 86 ASN A C 1
ATOM 661 O O . ASN A 1 86 ? -12.781 -1.191 8.733 1.00 94.44 86 ASN A O 1
ATOM 665 N N . GLU A 1 87 ? -11.261 -1.882 7.230 1.00 96.00 87 GLU A N 1
ATOM 666 C CA . GLU A 1 87 ? -10.151 -1.940 8.179 1.00 96.00 87 GLU A CA 1
ATOM 667 C C . GLU A 1 87 ? -9.641 -0.540 8.542 1.00 96.00 87 GLU A C 1
ATOM 669 O O . GLU A 1 87 ? -9.807 0.429 7.796 1.00 96.00 87 GLU A O 1
ATOM 674 N N . THR A 1 88 ? -8.990 -0.427 9.701 1.00 95.62 88 THR A N 1
ATOM 675 C CA . THR A 1 88 ? -8.345 0.821 10.126 1.00 95.62 88 THR A CA 1
ATOM 676 C C . THR A 1 88 ? -7.056 1.070 9.345 1.00 95.62 88 THR A C 1
ATOM 678 O O . THR A 1 88 ? -6.400 0.128 8.902 1.00 95.62 88 THR A O 1
ATOM 681 N N . GLU A 1 89 ? -6.641 2.337 9.226 1.00 93.50 89 GLU A N 1
ATOM 682 C CA . GLU A 1 89 ? -5.360 2.720 8.600 1.00 93.50 89 GLU A CA 1
ATOM 683 C C . GLU A 1 89 ? -4.187 1.892 9.151 1.00 93.50 89 GLU A C 1
ATOM 685 O O . GLU A 1 89 ? -3.397 1.336 8.390 1.00 93.50 89 GLU A O 1
ATOM 690 N N . GLU A 1 90 ? -4.128 1.725 10.474 1.00 95.12 90 GLU A N 1
ATOM 691 C CA . GLU A 1 90 ? -3.102 0.928 11.148 1.00 95.12 90 GLU A CA 1
ATOM 692 C C . GLU A 1 90 ? -3.136 -0.551 10.729 1.00 95.12 90 GLU A C 1
ATOM 694 O O . GLU A 1 90 ? -2.095 -1.135 10.423 1.00 95.12 90 GLU A O 1
ATOM 699 N N . ASN A 1 91 ? -4.322 -1.165 10.662 1.00 95.38 91 ASN A N 1
ATOM 700 C CA . ASN A 1 91 ? -4.461 -2.557 10.231 1.00 95.38 91 ASN A CA 1
ATOM 701 C C . ASN A 1 91 ? -4.073 -2.738 8.761 1.00 95.38 91 ASN A C 1
ATOM 703 O O . ASN A 1 91 ? -3.431 -3.735 8.418 1.00 95.38 91 ASN A O 1
ATOM 707 N N . ILE A 1 92 ? -4.412 -1.768 7.908 1.00 96.00 92 ILE A N 1
ATOM 708 C CA . ILE A 1 92 ? -4.042 -1.765 6.491 1.00 96.00 92 ILE A CA 1
ATOM 709 C C . ILE A 1 92 ? -2.514 -1.716 6.347 1.00 96.00 92 ILE A C 1
ATOM 711 O O . ILE A 1 92 ? -1.941 -2.560 5.654 1.00 96.00 92 ILE A O 1
ATOM 715 N N . ILE A 1 93 ? -1.845 -0.782 7.031 1.00 94.56 93 ILE A N 1
ATOM 716 C CA . ILE A 1 93 ? -0.379 -0.646 7.000 1.00 94.56 93 ILE A CA 1
ATOM 717 C C . ILE A 1 93 ? 0.287 -1.926 7.516 1.00 94.56 93 ILE A C 1
ATOM 719 O O . ILE A 1 93 ? 1.146 -2.491 6.838 1.00 94.56 93 ILE A O 1
ATOM 723 N N . ASN A 1 94 ? -0.169 -2.445 8.658 1.00 95.25 94 ASN A N 1
ATOM 724 C CA . ASN A 1 94 ? 0.353 -3.680 9.244 1.00 95.25 94 ASN A CA 1
ATOM 725 C C . ASN A 1 94 ? 0.159 -4.898 8.327 1.00 95.25 94 ASN A C 1
ATOM 727 O O . ASN A 1 94 ? 1.000 -5.800 8.290 1.00 95.25 94 ASN A O 1
ATOM 731 N N . TYR A 1 95 ? -0.955 -4.960 7.594 1.00 94.00 95 TYR A N 1
ATOM 732 C CA . TYR A 1 95 ? -1.199 -6.016 6.616 1.00 94.00 95 TYR A CA 1
ATOM 733 C C . TYR A 1 95 ? -0.187 -5.958 5.467 1.00 94.00 95 TYR A C 1
ATOM 735 O O . TYR A 1 95 ? 0.399 -6.986 5.122 1.00 94.00 95 TYR A O 1
ATOM 743 N N . VAL A 1 96 ? 0.053 -4.770 4.907 1.00 93.12 96 VAL A N 1
ATOM 744 C CA . VAL A 1 96 ? 1.004 -4.588 3.802 1.00 93.12 96 VAL A CA 1
ATOM 745 C C . VAL A 1 96 ? 2.447 -4.826 4.261 1.00 93.12 96 VAL A C 1
ATOM 747 O O . VAL A 1 96 ? 3.190 -5.506 3.555 1.00 93.12 96 VAL A O 1
ATOM 750 N N . ASP A 1 97 ? 2.833 -4.386 5.462 1.00 91.81 97 ASP A N 1
ATOM 751 C CA . ASP A 1 97 ? 4.169 -4.658 6.019 1.00 91.81 97 ASP A CA 1
ATOM 752 C C . ASP A 1 97 ? 4.440 -6.170 6.144 1.00 91.81 97 ASP A C 1
ATOM 754 O O . ASP A 1 97 ? 5.476 -6.680 5.706 1.00 91.81 97 ASP A O 1
ATOM 758 N N . LYS A 1 98 ? 3.447 -6.939 6.611 1.00 91.62 98 LYS A N 1
ATOM 759 C CA . LYS A 1 98 ? 3.523 -8.411 6.645 1.00 91.62 98 LYS A CA 1
ATOM 760 C C . LYS A 1 98 ? 3.636 -9.043 5.257 1.00 91.62 98 LYS A C 1
ATOM 762 O O . LYS A 1 98 ? 4.118 -10.173 5.139 1.00 91.62 98 LYS A O 1
ATOM 767 N N . LEU A 1 99 ? 3.147 -8.388 4.207 1.00 89.50 99 LEU A N 1
ATOM 768 C CA . LEU A 1 99 ? 3.345 -8.851 2.833 1.00 89.50 99 LEU A CA 1
ATOM 769 C C . LEU A 1 99 ? 4.756 -8.521 2.340 1.00 89.50 99 LEU A C 1
ATOM 771 O O . LEU A 1 99 ? 5.377 -9.380 1.712 1.00 89.50 99 LEU A O 1
ATOM 775 N N . CYS A 1 100 ? 5.313 -7.367 2.718 1.00 89.12 100 CYS A N 1
ATOM 776 C CA . CYS A 1 100 ? 6.711 -7.028 2.443 1.00 89.12 100 CYS A CA 1
ATOM 777 C C . CYS A 1 100 ? 7.693 -8.057 3.029 1.00 89.12 100 CYS A C 1
ATOM 779 O O . CYS A 1 100 ? 8.735 -8.331 2.430 1.00 89.12 100 CYS A O 1
ATOM 781 N N . GLU A 1 101 ? 7.383 -8.667 4.175 1.00 88.06 101 GLU A N 1
ATOM 782 C CA . GLU A 1 101 ? 8.211 -9.723 4.788 1.00 88.06 101 GLU A CA 1
ATOM 783 C C . GLU A 1 101 ? 8.204 -11.046 4.017 1.00 88.06 101 GLU A C 1
ATOM 785 O O . GLU A 1 101 ? 9.146 -11.831 4.120 1.00 88.06 101 GLU A O 1
ATOM 790 N N . ARG A 1 102 ? 7.155 -11.293 3.228 1.00 85.50 102 ARG A N 1
ATOM 791 C CA . ARG A 1 102 ? 7.010 -12.513 2.423 1.00 85.50 102 ARG A CA 1
ATOM 792 C C . ARG A 1 102 ? 7.660 -12.405 1.049 1.00 85.50 102 ARG A C 1
ATOM 794 O O . ARG A 1 102 ? 7.696 -13.401 0.327 1.00 85.50 102 ARG A O 1
ATOM 801 N N . LEU A 1 103 ? 8.170 -11.230 0.679 1.00 80.25 103 LEU A N 1
ATOM 802 C CA . LEU A 1 103 ? 8.856 -11.051 -0.593 1.00 80.25 103 LEU A CA 1
ATOM 803 C C . LEU A 1 103 ? 10.159 -11.867 -0.617 1.00 80.25 103 LEU A C 1
ATOM 805 O O . LEU A 1 103 ? 10.951 -11.796 0.333 1.00 80.25 103 LEU A O 1
ATOM 809 N N . PRO A 1 104 ? 10.406 -12.635 -1.696 1.00 74.38 104 PRO A N 1
ATOM 810 C CA . PRO A 1 104 ? 11.605 -13.446 -1.806 1.00 74.38 104 PRO A CA 1
ATOM 811 C C . PRO A 1 104 ? 12.844 -12.552 -1.730 1.00 74.38 104 PRO A C 1
ATOM 813 O O . PRO A 1 104 ? 12.917 -11.478 -2.327 1.00 74.38 104 PRO A O 1
ATOM 816 N N . SER A 1 105 ? 13.833 -12.995 -0.959 1.00 59.06 105 SER A N 1
ATOM 817 C CA . SER A 1 105 ? 15.132 -12.333 -0.935 1.00 59.06 105 SER A CA 1
ATOM 818 C C . SER A 1 105 ? 15.924 -12.811 -2.150 1.00 59.06 105 SER A C 1
ATOM 820 O O . SER A 1 105 ? 16.086 -14.026 -2.275 1.00 59.06 105 SER A O 1
ATOM 822 N N . PRO A 1 106 ? 16.410 -11.917 -3.032 1.00 56.41 106 PRO A N 1
ATOM 823 C CA . PRO A 1 106 ? 17.383 -12.334 -4.032 1.00 56.41 106 PRO A CA 1
ATOM 824 C C . PRO A 1 106 ? 18.607 -12.886 -3.287 1.00 56.41 106 PRO A C 1
ATOM 826 O O . PRO A 1 106 ? 19.075 -12.248 -2.338 1.00 56.41 106 PRO A O 1
ATOM 829 N N . MET A 1 107 ? 19.020 -14.109 -3.639 1.00 47.00 107 MET A N 1
ATOM 830 C CA . MET A 1 107 ? 20.252 -14.728 -3.136 1.00 47.00 107 MET A CA 1
ATOM 831 C C . MET A 1 107 ? 21.477 -14.103 -3.789 1.00 47.00 107 MET A C 1
ATOM 833 O O . MET A 1 107 ? 21.381 -13.765 -4.990 1.00 47.00 107 MET A O 1
#

pLDDT: mean 76.84, std 19.27, range [35.19, 96.0]

Sequence (107 aa):
GVMSQQCKSLVDQYGKSMIEMLLSEEQPEKICSQMKLCSFDGSHDTSMIIESVVDKSKGKSSGLHDEMCTMCQMAVVWMQNQIRQNETEENIINYVDKLCERLPSPM

Foldseek 3Di:
DVQLVLLLVCLVVCVLVLLVCVVVVHDLLVSCVVVVLDDPPVPPDDDPDPDPDDDDDDDPDCPPSVSSSVSSSVLSVQLNVCVVVVDDSVVSSVSSNVVSVVDDDDD

Radius of gyration: 14.71 Å; chains: 1; bounding box: 34×26×40 Å

Secondary structure (DSSP, 8-state):
-HHHHHHHHHHHHHHHHHHHHHHTT--HHHHHHHTTSS---TT--------------S----HHHHHHHHHHHHHHHHHHHHHTTT--HHHHHHHHHHHHTTSPPP-